Protein AF-A0A1T4WRU1-F1 (afdb_monomer_lite)

Organism: NCBI:txid48467

InterPro domains:
  IPR044054 Rv0078B-like antitoxin [PF18993] (26-72)

Secondary structure (DSSP, 8-state):
--GGGS-GGGHHHHHHHHHHHHHHHHHS-HHHHHHHHHHHHHHHHHHHHHHHHHH-TT--HHHHHHHHHHHHHHHHHHHHH-S--PPP---

Radius of gyration: 18.69 Å; chains: 1; bounding box: 49×37×39 Å

Structure (mmCIF, N/CA/C/O backbone):
data_AF-A0A1T4WRU1-F1
#
_entry.id   AF-A0A1T4WRU1-F1
#
loop_
_atom_site.group_PDB
_atom_site.id
_atom_site.type_symbol
_atom_site.label_atom_id
_atom_site.label_alt_id
_atom_site.label_comp_id
_atom_site.label_asym_id
_atom_site.label_entity_id
_atom_site.label_seq_id
_atom_site.pdbx_PDB_ins_code
_atom_site.Cartn_x
_atom_site.Cartn_y
_atom_site.Cartn_z
_atom_site.occupancy
_atom_site.B_iso_or_equiv
_atom_site.auth_seq_id
_atom_site.auth_comp_id
_atom_site.auth_asym_id
_atom_site.auth_atom_id
_atom_site.pdbx_PDB_model_num
ATOM 1 N N . MET A 1 1 ? -8.738 9.574 0.138 1.00 49.06 1 MET A N 1
ATOM 2 C CA . MET A 1 1 ? -9.706 9.281 -0.943 1.00 49.06 1 MET A CA 1
ATOM 3 C C . MET A 1 1 ? -10.702 10.423 -1.009 1.00 49.06 1 MET A C 1
ATOM 5 O O . MET A 1 1 ? -11.233 10.786 0.031 1.00 49.06 1 MET A O 1
ATOM 9 N N . ASN A 1 2 ? -10.910 11.017 -2.183 1.00 44.19 2 ASN A N 1
ATOM 10 C CA . ASN A 1 2 ? -12.013 11.953 -2.382 1.00 44.19 2 ASN A CA 1
ATOM 11 C C . ASN A 1 2 ? -13.288 11.123 -2.610 1.00 44.19 2 ASN A C 1
ATOM 13 O O . ASN A 1 2 ? -13.372 10.427 -3.619 1.00 44.19 2 ASN A O 1
ATOM 17 N N . PHE A 1 3 ? -14.220 11.131 -1.656 1.00 54.72 3 PHE A N 1
ATOM 18 C CA . PHE A 1 3 ? -15.466 10.357 -1.735 1.00 54.72 3 PHE A CA 1
ATOM 19 C C . PHE A 1 3 ? -16.586 11.098 -2.483 1.00 54.72 3 PHE A C 1
ATOM 21 O O . PHE A 1 3 ? -17.640 10.515 -2.735 1.00 54.72 3 PHE A O 1
ATOM 28 N N . ASP A 1 4 ? -16.343 12.338 -2.920 1.00 59.34 4 ASP A N 1
ATOM 29 C CA . ASP A 1 4 ? -17.311 13.123 -3.694 1.00 59.34 4 ASP A CA 1
ATOM 30 C C . ASP A 1 4 ? -17.583 12.520 -5.085 1.00 59.34 4 ASP A C 1
ATOM 32 O O . ASP A 1 4 ? -18.584 12.840 -5.724 1.00 59.34 4 ASP A O 1
ATOM 36 N N . SER A 1 5 ? -16.728 11.600 -5.545 1.00 68.88 5 SER A N 1
ATOM 37 C CA . SER A 1 5 ? -16.849 10.883 -6.819 1.00 68.88 5 SER A CA 1
ATOM 38 C C . SER A 1 5 ? -17.620 9.556 -6.735 1.00 68.88 5 SER A C 1
ATOM 40 O O . SER A 1 5 ? -17.779 8.881 -7.754 1.00 68.88 5 SER A O 1
ATOM 42 N N . VAL A 1 6 ? -18.123 9.158 -5.559 1.00 80.25 6 VAL A N 1
ATOM 43 C CA . VAL A 1 6 ? -18.888 7.909 -5.407 1.00 80.25 6 VAL A CA 1
ATOM 44 C C . VAL A 1 6 ? -20.296 8.068 -5.988 1.00 80.25 6 VAL A C 1
ATOM 46 O O . VAL A 1 6 ? -21.067 8.948 -5.583 1.00 80.25 6 VAL A O 1
ATOM 49 N N . HIS A 1 7 ? -20.655 7.168 -6.910 1.00 84.88 7 HIS A N 1
ATOM 50 C CA . HIS A 1 7 ? -21.980 7.126 -7.526 1.00 84.88 7 HIS A CA 1
ATOM 51 C C . HIS A 1 7 ? -23.089 7.085 -6.450 1.00 84.88 7 HIS A C 1
ATOM 53 O O . HIS A 1 7 ? -23.014 6.242 -5.552 1.00 84.88 7 HIS A O 1
ATOM 59 N N . PRO A 1 8 ? -24.143 7.927 -6.528 1.00 85.56 8 PRO A N 1
ATOM 60 C CA . PRO A 1 8 ? -25.151 8.056 -5.469 1.00 85.56 8 PRO A CA 1
ATOM 61 C C . PRO A 1 8 ? -25.791 6.735 -5.028 1.00 85.56 8 PRO A C 1
ATOM 63 O O . PRO A 1 8 ? -25.982 6.515 -3.837 1.00 85.56 8 PRO A O 1
ATOM 66 N N . GLY A 1 9 ? -26.052 5.826 -5.973 1.00 91.31 9 GLY A N 1
ATOM 67 C CA . GLY A 1 9 ? -26.627 4.507 -5.681 1.00 91.31 9 GLY A CA 1
ATOM 68 C C . GLY A 1 9 ? -25.714 3.555 -4.896 1.00 91.31 9 GLY A C 1
ATOM 69 O O . GLY A 1 9 ? -26.208 2.599 -4.312 1.00 91.31 9 GLY A O 1
ATOM 70 N N . LEU A 1 10 ? -24.401 3.809 -4.852 1.00 90.62 10 LEU A N 1
ATOM 71 C CA . LEU A 1 10 ? -23.435 2.989 -4.109 1.00 90.62 10 LEU A CA 1
ATOM 72 C C . LEU A 1 10 ? -23.125 3.550 -2.717 1.00 90.62 10 LEU A C 1
ATOM 74 O O . LEU A 1 10 ? -22.540 2.839 -1.903 1.00 90.62 10 LEU A O 1
ATOM 78 N N . ARG A 1 11 ? -23.525 4.795 -2.422 1.00 88.00 11 ARG A N 1
ATOM 79 C CA . ARG A 1 11 ? -23.222 5.456 -1.141 1.00 88.00 11 ARG A CA 1
ATOM 80 C C . ARG A 1 11 ? -23.646 4.633 0.077 1.00 88.00 11 ARG A C 1
ATOM 82 O O . ARG A 1 11 ? -22.790 4.424 0.925 1.00 88.00 11 ARG A O 1
ATOM 89 N N . PRO A 1 12 ? -24.863 4.050 0.140 1.00 93.25 12 PRO A N 1
ATOM 90 C CA . PRO A 1 12 ? -25.251 3.249 1.302 1.00 93.25 12 PRO A CA 1
ATOM 91 C C . PRO A 1 12 ? -24.319 2.054 1.557 1.00 93.25 12 PRO A C 1
ATOM 93 O O . PRO A 1 12 ? -24.040 1.720 2.705 1.00 93.25 12 PRO A O 1
ATOM 96 N N . MET A 1 13 ? -23.814 1.423 0.492 1.00 93.25 13 MET A N 1
ATOM 97 C CA . MET A 1 13 ? -22.870 0.309 0.595 1.00 93.25 13 MET A CA 1
ATOM 98 C C . MET A 1 13 ? -21.485 0.787 1.043 1.00 93.25 13 MET A C 1
ATOM 100 O O . MET A 1 13 ? -20.879 0.166 1.912 1.00 93.25 13 MET A O 1
ATOM 104 N N . VAL A 1 14 ? -20.985 1.890 0.475 1.00 90.56 14 VAL A N 1
ATOM 105 C CA . VAL A 1 14 ? -19.689 2.471 0.865 1.00 90.56 14 VAL A CA 1
ATOM 106 C C . VAL A 1 14 ? -19.713 2.907 2.330 1.00 90.56 14 VAL A C 1
ATOM 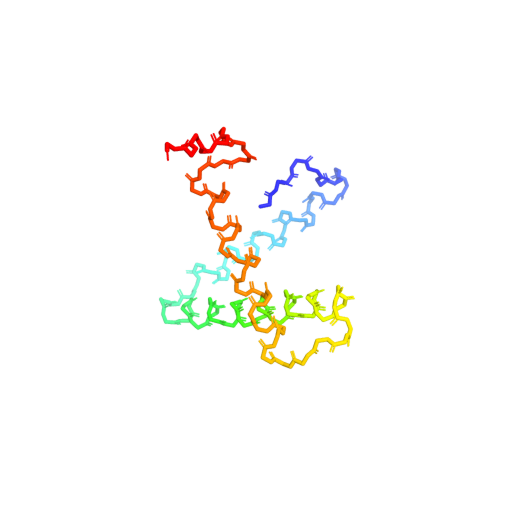108 O O . VAL A 1 14 ? -18.790 2.574 3.069 1.00 90.56 14 VAL A O 1
ATOM 111 N N . ASP A 1 15 ? -20.787 3.561 2.768 1.00 91.50 15 ASP A N 1
ATOM 112 C CA . ASP A 1 15 ? -20.960 4.000 4.154 1.00 91.50 15 ASP A CA 1
ATOM 113 C C . ASP A 1 15 ? -21.007 2.806 5.119 1.00 91.50 15 ASP A C 1
ATOM 115 O O . ASP A 1 15 ? -20.422 2.856 6.204 1.00 91.50 15 ASP A O 1
ATOM 119 N N . ALA A 1 16 ? -21.663 1.707 4.726 1.00 93.31 16 ALA A N 1
ATOM 120 C CA . ALA A 1 16 ? -21.691 0.476 5.513 1.00 93.31 16 ALA A CA 1
ATOM 121 C C . ALA A 1 16 ? -20.290 -0.141 5.657 1.00 93.31 16 ALA A C 1
ATOM 123 O O . ALA A 1 16 ? -19.863 -0.438 6.772 1.00 93.31 16 ALA A O 1
ATOM 124 N N . ILE A 1 17 ? -19.540 -0.250 4.555 1.00 92.06 17 ILE A N 1
ATOM 125 C CA . ILE A 1 17 ? -18.158 -0.753 4.566 1.00 92.06 17 ILE A CA 1
ATOM 126 C C . ILE A 1 17 ? -17.269 0.127 5.456 1.00 92.06 17 ILE A C 1
ATOM 128 O O . ILE A 1 17 ? -16.509 -0.387 6.276 1.00 92.06 17 ILE A O 1
ATOM 132 N N . GLN A 1 18 ? -17.378 1.451 5.333 1.00 90.06 18 GLN A N 1
ATOM 133 C CA . GLN A 1 18 ? -16.611 2.389 6.154 1.00 90.06 18 GLN A CA 1
ATOM 134 C C . GLN A 1 18 ? -16.960 2.273 7.638 1.00 90.06 18 GLN A C 1
ATOM 136 O O . GLN A 1 18 ? -16.062 2.249 8.482 1.00 90.06 18 GLN A O 1
ATOM 141 N N . ARG A 1 19 ? -18.252 2.174 7.974 1.00 93.62 19 ARG A N 1
ATOM 142 C CA . ARG A 1 19 ? -18.696 1.962 9.356 1.00 93.62 19 ARG A CA 1
ATOM 143 C C . ARG A 1 19 ? -18.064 0.699 9.934 1.00 93.62 19 ARG A C 1
ATOM 145 O O . ARG A 1 19 ? -17.535 0.758 11.043 1.00 93.62 19 ARG A O 1
ATOM 152 N N . ASP A 1 20 ? -18.093 -0.406 9.199 1.00 93.69 20 ASP A N 1
ATOM 153 C CA . ASP A 1 20 ? -17.542 -1.678 9.666 1.00 93.69 20 ASP A CA 1
ATOM 154 C C . ASP A 1 20 ? -16.027 -1.597 9.881 1.00 93.69 20 ASP A C 1
ATOM 156 O O . ASP A 1 20 ? -15.530 -2.071 10.903 1.00 93.69 20 ASP A O 1
ATOM 160 N N . GLN A 1 21 ? -15.296 -0.938 8.977 1.00 89.31 21 GLN A N 1
ATOM 161 C CA . GLN A 1 21 ? -13.858 -0.692 9.140 1.00 89.31 21 GLN A CA 1
ATOM 162 C C . GLN A 1 21 ? -13.563 0.130 10.403 1.00 89.31 21 GLN A C 1
ATOM 164 O O . GLN A 1 21 ? -12.686 -0.231 11.187 1.00 89.31 21 GLN A O 1
ATOM 169 N N . ILE A 1 22 ? -14.334 1.193 10.658 1.00 91.69 22 ILE A N 1
ATOM 170 C CA . ILE A 1 22 ? -14.178 2.026 11.860 1.00 91.69 22 ILE A CA 1
ATOM 171 C C . ILE A 1 22 ? -14.460 1.220 13.131 1.00 91.69 22 ILE A C 1
ATOM 173 O O . ILE A 1 22 ? -13.742 1.362 14.122 1.00 91.69 22 ILE A O 1
ATOM 177 N N . LEU A 1 23 ? -15.511 0.396 13.134 1.00 95.00 23 LEU A N 1
ATOM 178 C CA . LEU A 1 23 ? -15.863 -0.422 14.294 1.00 95.00 23 LEU A CA 1
ATOM 179 C C . LEU A 1 23 ? -14.773 -1.451 14.607 1.00 95.00 23 LEU A C 1
ATOM 181 O O . LEU A 1 23 ? -14.406 -1.579 15.773 1.00 95.00 23 LEU A O 1
ATOM 185 N N . ARG A 1 24 ? -14.207 -2.109 13.586 1.00 92.19 24 ARG A N 1
ATOM 186 C CA . ARG A 1 24 ? -13.062 -3.022 13.749 1.00 92.19 24 ARG A CA 1
ATOM 187 C C . ARG A 1 24 ? -11.841 -2.295 14.311 1.00 92.19 24 ARG A C 1
ATOM 189 O O . ARG A 1 24 ? -11.324 -2.690 15.349 1.00 92.19 24 ARG A O 1
ATOM 196 N N . ALA A 1 25 ? -11.457 -1.168 13.710 1.00 88.56 25 ALA A N 1
ATOM 197 C CA . ALA A 1 25 ? -10.292 -0.388 14.139 1.00 88.56 25 ALA A CA 1
ATOM 198 C C . ALA A 1 25 ? -10.396 0.139 15.586 1.00 88.56 25 ALA A C 1
ATOM 200 O O . ALA A 1 25 ? -9.384 0.335 16.267 1.00 88.56 25 ALA A O 1
ATOM 201 N N . ARG A 1 26 ? -11.622 0.386 16.070 1.00 92.19 26 ARG A N 1
ATOM 202 C CA . ARG A 1 26 ? -11.895 0.794 17.460 1.00 92.19 26 ARG A CA 1
ATOM 203 C C . ARG A 1 26 ? -11.760 -0.341 18.471 1.00 92.19 26 ARG A C 1
ATOM 205 O O . ARG A 1 26 ? -11.562 -0.047 19.645 1.00 92.19 26 ARG A O 1
ATOM 212 N N . GLN A 1 27 ? -11.918 -1.587 18.039 1.00 96.00 27 GLN A N 1
ATOM 213 C CA . GLN A 1 27 ? -11.804 -2.765 18.900 1.00 96.00 27 GLN A CA 1
ATOM 214 C C . GLN A 1 27 ? -10.363 -3.273 19.009 1.00 96.00 27 GLN A C 1
ATOM 216 O O . GLN A 1 27 ? -10.061 -3.993 19.953 1.00 96.00 27 GLN A O 1
ATOM 221 N N . MET A 1 28 ? -9.490 -2.869 18.085 1.00 95.50 28 MET A N 1
ATOM 222 C CA . MET A 1 28 ? -8.083 -3.263 18.072 1.00 95.50 28 MET A CA 1
ATOM 223 C C . MET A 1 28 ? -7.274 -2.613 19.192 1.00 95.50 28 MET A C 1
ATOM 225 O O . MET A 1 28 ? -7.420 -1.413 19.471 1.00 95.50 28 MET A O 1
ATOM 229 N N . THR A 1 29 ? -6.349 -3.379 19.764 1.00 97.56 29 THR A N 1
ATOM 230 C 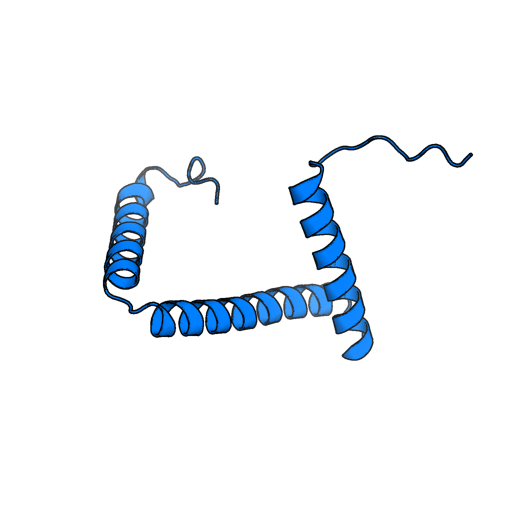CA . THR A 1 29 ? -5.286 -2.828 20.611 1.00 97.56 29 THR A CA 1
ATOM 231 C C . THR A 1 29 ? -4.288 -2.011 19.772 1.00 97.56 29 THR A C 1
ATOM 233 O O . THR A 1 29 ? -4.273 -2.100 18.538 1.00 97.56 29 THR A O 1
ATOM 236 N N . PRO A 1 30 ? -3.433 -1.183 20.401 1.00 93.62 30 PRO A N 1
ATOM 237 C CA . PRO A 1 30 ? -2.360 -0.490 19.691 1.00 93.62 30 PRO A CA 1
ATOM 238 C C . PRO A 1 30 ? -1.434 -1.430 18.905 1.00 93.62 30 PRO A C 1
ATOM 240 O O . PRO A 1 30 ? -1.038 -1.092 17.792 1.00 93.62 30 PRO A O 1
ATOM 243 N N . GLU A 1 31 ? -1.116 -2.602 19.456 1.00 96.88 31 GLU A N 1
ATOM 244 C CA .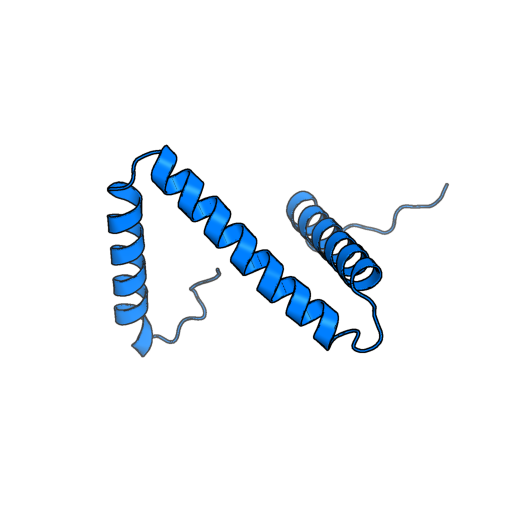 GLU A 1 31 ? -0.249 -3.607 18.834 1.00 96.88 31 GLU A CA 1
ATOM 245 C C . GLU A 1 31 ? -0.908 -4.226 17.600 1.00 96.88 31 GLU A C 1
ATOM 247 O O . GLU A 1 31 ? -0.274 -4.323 16.552 1.00 96.88 31 GLU A O 1
ATOM 252 N N . GLU A 1 32 ? -2.191 -4.581 17.694 1.00 96.19 32 GLU A N 1
ATOM 253 C CA . GLU A 1 32 ? -2.962 -5.115 16.565 1.00 96.19 32 GLU A CA 1
ATOM 254 C C . GLU A 1 32 ? -3.076 -4.086 15.440 1.00 96.19 32 GLU A C 1
ATOM 256 O O . GLU A 1 32 ? -2.853 -4.403 14.273 1.00 96.19 32 GLU A O 1
ATOM 261 N N . ARG A 1 33 ? -3.336 -2.822 15.791 1.00 91.12 33 ARG A N 1
ATOM 262 C CA . ARG A 1 33 ? -3.382 -1.727 14.817 1.00 91.12 33 ARG A CA 1
ATOM 263 C C . ARG A 1 33 ? -2.028 -1.501 14.147 1.00 91.12 33 ARG A C 1
ATOM 265 O O . ARG A 1 33 ? -1.975 -1.151 12.971 1.00 91.12 33 ARG A O 1
ATOM 272 N N . PHE A 1 34 ? -0.935 -1.648 14.893 1.00 92.81 34 PHE A N 1
ATOM 273 C CA . PHE A 1 34 ? 0.408 -1.524 14.338 1.00 92.81 34 PHE A CA 1
ATOM 274 C C . PHE A 1 34 ? 0.721 -2.672 13.374 1.00 92.81 34 PHE A C 1
ATOM 276 O O . PHE A 1 34 ? 1.235 -2.413 12.292 1.00 92.81 34 PHE A O 1
ATOM 283 N N . ALA A 1 35 ? 0.360 -3.908 13.726 1.00 95.19 35 ALA A N 1
ATOM 284 C CA . ALA A 1 35 ? 0.508 -5.060 12.841 1.00 95.19 35 ALA A CA 1
ATOM 285 C C . ALA A 1 35 ? -0.276 -4.873 11.531 1.00 95.19 35 ALA A C 1
ATOM 287 O O . ALA A 1 35 ? 0.302 -4.990 10.456 1.00 95.19 35 ALA A O 1
ATOM 288 N N . GLU A 1 36 ? -1.543 -4.454 11.606 1.00 92.81 36 GLU A N 1
ATOM 289 C CA . GLU A 1 36 ? -2.351 -4.187 10.407 1.00 92.81 36 GLU A CA 1
ATOM 290 C C . GLU A 1 36 ? -1.769 -3.049 9.552 1.00 92.81 36 GLU A C 1
ATOM 292 O O . GLU A 1 36 ? -1.828 -3.087 8.323 1.00 92.81 36 GLU A O 1
ATOM 297 N N . ALA A 1 37 ? -1.164 -2.035 10.180 1.00 89.75 37 ALA A N 1
ATOM 298 C CA . ALA A 1 37 ? -0.477 -0.978 9.445 1.00 89.75 37 ALA A CA 1
ATOM 299 C C . ALA A 1 37 ? 0.743 -1.505 8.672 1.00 89.75 37 ALA A C 1
ATOM 301 O O . ALA A 1 37 ? 0.994 -1.024 7.567 1.00 89.75 37 ALA A O 1
ATOM 302 N N . LEU A 1 38 ? 1.484 -2.472 9.223 1.00 94.31 38 LEU A N 1
ATOM 303 C CA . LEU A 1 38 ? 2.593 -3.123 8.521 1.00 94.31 38 LEU A CA 1
ATOM 304 C C . LEU A 1 38 ? 2.086 -3.971 7.351 1.00 94.31 38 LEU A C 1
ATOM 306 O O . LEU A 1 38 ? 2.575 -3.794 6.238 1.00 94.31 38 LEU A O 1
ATOM 310 N N . ASP A 1 39 ? 1.045 -4.779 7.562 1.00 95.25 39 ASP A N 1
ATOM 311 C CA . ASP A 1 39 ? 0.430 -5.583 6.496 1.00 95.25 39 ASP A CA 1
ATOM 312 C C . ASP A 1 39 ? -0.066 -4.695 5.341 1.00 95.25 39 ASP A C 1
ATOM 314 O O . ASP A 1 39 ? 0.123 -4.993 4.158 1.00 95.25 39 ASP A O 1
ATOM 318 N N . LEU A 1 40 ? -0.672 -3.550 5.675 1.00 92.00 40 LEU A N 1
ATOM 319 C CA . LEU A 1 40 ? -1.116 -2.576 4.684 1.00 92.00 40 LEU A CA 1
ATOM 320 C C . LEU A 1 40 ? 0.060 -1.938 3.933 1.00 92.00 40 LEU A C 1
ATOM 322 O O . LEU A 1 40 ? -0.062 -1.657 2.737 1.00 92.00 40 LEU A O 1
ATOM 326 N N . MET A 1 41 ? 1.180 -1.678 4.615 1.00 90.69 41 MET A N 1
ATOM 327 C CA . MET A 1 41 ? 2.386 -1.163 3.968 1.00 90.69 41 MET A CA 1
ATOM 328 C C . MET A 1 41 ? 2.939 -2.172 2.967 1.00 90.69 41 MET A C 1
ATOM 330 O O . MET A 1 41 ? 3.208 -1.775 1.834 1.00 90.69 41 MET A O 1
ATOM 334 N N . ASP A 1 42 ? 3.051 -3.443 3.343 1.00 93.94 42 ASP A N 1
ATOM 335 C CA . ASP A 1 42 ? 3.554 -4.502 2.463 1.00 93.94 42 ASP A CA 1
ATOM 336 C C . ASP A 1 42 ? 2.681 -4.636 1.212 1.00 93.94 42 ASP A C 1
ATOM 338 O O . ASP A 1 42 ? 3.182 -4.532 0.090 1.00 93.94 42 ASP A O 1
ATOM 342 N N . PHE A 1 43 ? 1.358 -4.703 1.388 1.00 94.50 43 PHE A N 1
ATOM 343 C CA . PHE A 1 43 ? 0.419 -4.714 0.266 1.00 94.50 43 PHE A CA 1
ATOM 344 C C . PHE A 1 43 ? 0.583 -3.489 -0.647 1.00 94.50 43 PHE A C 1
ATOM 346 O O . PHE A 1 43 ? 0.608 -3.603 -1.876 1.00 94.50 43 PHE A O 1
ATOM 353 N N . ALA A 1 44 ? 0.707 -2.291 -0.068 1.00 91.06 44 ALA A N 1
ATOM 354 C CA . ALA A 1 44 ? 0.895 -1.077 -0.852 1.00 91.06 44 ALA A CA 1
ATOM 355 C C . ALA A 1 44 ? 2.214 -1.108 -1.644 1.00 91.06 44 ALA A C 1
ATOM 357 O O . ALA A 1 44 ? 2.230 -0.700 -2.810 1.00 91.06 44 ALA A O 1
ATOM 358 N N . TYR A 1 45 ? 3.304 -1.591 -1.039 1.00 92.12 45 TYR A N 1
ATOM 359 C CA . TYR A 1 45 ? 4.589 -1.759 -1.716 1.00 92.12 45 TYR A CA 1
ATOM 360 C C . TYR A 1 45 ? 4.483 -2.729 -2.890 1.00 92.12 45 TYR A C 1
ATOM 362 O O . TYR A 1 45 ? 4.892 -2.354 -3.988 1.00 92.12 45 TYR A O 1
ATOM 370 N N . GLU A 1 46 ? 3.862 -3.896 -2.708 1.00 95.00 46 GLU A N 1
ATOM 371 C CA . GLU A 1 46 ? 3.664 -4.882 -3.778 1.00 95.00 46 GLU A CA 1
ATOM 372 C C . GLU A 1 46 ? 2.875 -4.305 -4.959 1.00 95.00 46 GLU A C 1
ATOM 374 O O . GLU A 1 46 ? 3.260 -4.454 -6.121 1.00 95.00 46 GLU A O 1
ATOM 379 N N . VAL A 1 47 ? 1.775 -3.595 -4.687 1.00 96.19 47 VAL A N 1
ATOM 380 C CA . VAL A 1 47 ? 0.963 -2.960 -5.738 1.00 96.19 47 VAL A CA 1
ATOM 381 C C . VAL A 1 47 ? 1.783 -1.928 -6.515 1.00 96.19 47 VAL A C 1
ATOM 383 O O . VAL A 1 47 ? 1.728 -1.884 -7.748 1.00 96.19 47 VAL A O 1
ATOM 386 N N . MET A 1 48 ? 2.554 -1.091 -5.819 1.00 94.38 48 MET A N 1
ATOM 387 C CA . MET A 1 48 ? 3.386 -0.078 -6.470 1.00 94.38 48 MET A CA 1
ATOM 388 C C . MET A 1 48 ? 4.549 -0.693 -7.251 1.00 94.38 48 MET A C 1
ATOM 390 O O . MET A 1 48 ? 4.847 -0.223 -8.350 1.00 94.38 48 MET A O 1
ATOM 394 N N . GLU A 1 49 ? 5.187 -1.730 -6.712 1.00 96.44 49 GLU A N 1
ATOM 395 C CA . GLU A 1 49 ? 6.257 -2.474 -7.374 1.00 96.44 49 GLU A CA 1
ATOM 396 C C . GLU A 1 49 ? 5.755 -3.112 -8.671 1.00 96.44 49 GLU A C 1
ATOM 398 O O . GLU A 1 49 ? 6.361 -2.921 -9.725 1.00 96.44 49 GLU A O 1
ATOM 403 N N . ASN A 1 50 ? 4.596 -3.775 -8.631 1.00 96.94 50 ASN A N 1
ATOM 404 C CA . ASN A 1 50 ? 3.949 -4.335 -9.818 1.00 96.94 50 ASN A CA 1
ATOM 405 C C . ASN A 1 50 ? 3.656 -3.262 -10.875 1.00 96.94 50 ASN A C 1
ATOM 407 O O . ASN A 1 50 ? 3.853 -3.487 -12.072 1.00 96.94 50 ASN A O 1
ATOM 411 N N . GLY A 1 51 ? 3.241 -2.069 -10.442 1.00 96.31 51 GLY A N 1
ATOM 412 C CA . GLY A 1 51 ? 3.098 -0.913 -11.324 1.00 96.31 51 GLY A CA 1
ATOM 413 C C . GLY A 1 51 ? 4.421 -0.519 -11.990 1.00 96.31 51 GLY A C 1
ATOM 414 O O . GLY A 1 51 ? 4.458 -0.329 -13.201 1.00 96.31 51 GLY A O 1
ATOM 415 N N . VAL A 1 52 ? 5.517 -0.451 -11.228 1.00 97.31 52 VAL A N 1
ATOM 416 C CA . VAL A 1 52 ? 6.857 -0.146 -11.764 1.00 97.31 52 VAL A CA 1
ATOM 417 C C . VAL A 1 52 ? 7.324 -1.218 -12.749 1.00 97.31 52 VAL A C 1
ATOM 419 O O . VAL A 1 52 ? 7.805 -0.865 -13.819 1.00 97.31 52 VAL A O 1
ATOM 422 N N . ARG A 1 53 ? 7.139 -2.507 -12.442 1.00 97.88 53 ARG A N 1
ATOM 423 C CA . ARG A 1 53 ? 7.485 -3.616 -13.352 1.00 97.88 53 ARG A CA 1
ATOM 424 C C . ARG A 1 53 ? 6.681 -3.576 -14.648 1.00 97.88 53 ARG A C 1
ATOM 426 O O . ARG A 1 53 ? 7.211 -3.863 -15.712 1.00 97.88 53 ARG A O 1
ATOM 433 N N . THR A 1 54 ? 5.412 -3.182 -14.567 1.00 97.69 54 THR A N 1
ATOM 434 C CA . THR A 1 54 ? 4.560 -3.004 -15.752 1.00 97.69 54 THR A CA 1
ATOM 435 C C . THR A 1 54 ? 5.024 -1.818 -16.605 1.00 97.69 54 THR A C 1
ATOM 437 O O . THR A 1 54 ? 5.003 -1.896 -17.830 1.00 97.69 54 THR A O 1
ATOM 440 N N . GLU A 1 55 ? 5.452 -0.724 -15.967 1.00 97.19 55 GLU A N 1
ATOM 441 C CA . GLU A 1 55 ? 6.008 0.465 -16.632 1.00 97.19 55 GLU A CA 1
ATOM 442 C C . GLU A 1 55 ? 7.415 0.213 -17.218 1.00 97.19 55 GLU A C 1
ATOM 444 O O . GLU A 1 55 ? 7.783 0.860 -18.199 1.00 97.19 55 GLU A O 1
ATOM 449 N N . HIS A 1 56 ? 8.178 -0.724 -16.641 1.00 97.00 56 HIS A N 1
ATOM 450 C CA . HIS A 1 56 ? 9.566 -1.046 -16.993 1.00 97.00 56 HIS A CA 1
ATOM 451 C C . HIS A 1 56 ? 9.811 -2.569 -17.064 1.00 97.00 56 HIS A C 1
ATOM 453 O O . HIS A 1 56 ? 10.463 -3.124 -16.173 1.00 97.00 56 HIS A O 1
ATOM 459 N N . PRO A 1 57 ? 9.303 -3.266 -18.098 1.00 97.12 57 PRO A N 1
ATOM 460 C CA . PRO A 1 57 ? 9.380 -4.729 -18.191 1.00 97.12 57 PRO A CA 1
ATOM 461 C C . PRO A 1 57 ? 10.804 -5.300 -18.242 1.00 97.12 57 PRO A C 1
ATOM 463 O O . PRO A 1 57 ? 11.018 -6.459 -17.898 1.00 97.12 57 PRO A O 1
ATOM 466 N N . GLU A 1 58 ? 11.771 -4.508 -18.702 1.00 97.75 58 GLU A N 1
ATOM 467 C CA . GLU A 1 58 ? 13.182 -4.875 -18.827 1.00 97.75 58 GLU A CA 1
ATOM 468 C C . GLU A 1 58 ? 14.006 -4.673 -17.547 1.00 97.75 58 GLU A C 1
ATOM 470 O O . GLU A 1 58 ? 15.155 -5.113 -17.495 1.00 97.75 58 GLU A O 1
ATOM 475 N N . ALA A 1 59 ? 13.446 -4.005 -16.536 1.00 97.44 59 ALA A N 1
ATOM 476 C CA . ALA A 1 59 ? 14.164 -3.689 -15.310 1.00 97.44 59 ALA A CA 1
ATOM 477 C C . ALA A 1 59 ? 14.373 -4.939 -14.442 1.00 97.44 59 ALA A C 1
ATOM 479 O O . ALA A 1 59 ? 13.452 -5.730 -14.219 1.00 97.44 59 ALA A O 1
ATOM 480 N N . ASN A 1 60 ? 15.579 -5.092 -13.898 1.00 97.69 60 ASN A N 1
ATOM 481 C CA . ASN A 1 60 ? 15.855 -6.091 -12.867 1.00 97.69 60 ASN A CA 1
ATOM 482 C C . ASN A 1 60 ? 15.344 -5.636 -11.483 1.00 97.69 60 ASN A C 1
ATOM 484 O O . ASN A 1 60 ? 14.926 -4.494 -11.297 1.00 97.69 60 ASN A O 1
ATOM 488 N N . ASP A 1 61 ? 15.396 -6.519 -10.485 1.00 96.12 61 ASP A N 1
ATOM 489 C CA . ASP A 1 61 ? 14.822 -6.257 -9.155 1.00 96.12 61 ASP A CA 1
ATOM 490 C C . ASP A 1 61 ? 15.444 -5.050 -8.430 1.00 96.12 61 ASP A C 1
ATOM 492 O O . ASP A 1 61 ? 14.743 -4.288 -7.753 1.00 96.12 61 ASP A O 1
ATOM 496 N N . GLU A 1 62 ? 16.750 -4.830 -8.596 1.00 97.38 62 GLU A N 1
ATOM 497 C CA . GLU A 1 62 ? 17.423 -3.664 -8.022 1.00 97.38 62 GLU A CA 1
ATOM 498 C C . GLU A 1 62 ? 16.951 -2.383 -8.721 1.00 97.38 62 GLU A C 1
ATOM 500 O O . GLU A 1 62 ? 16.599 -1.401 -8.066 1.00 97.38 62 GLU A O 1
ATOM 505 N N . GLU A 1 63 ? 16.862 -2.394 -10.051 1.00 97.75 63 GLU A N 1
ATOM 506 C CA . GLU A 1 63 ? 16.372 -1.259 -10.838 1.00 97.75 63 GLU A CA 1
ATOM 507 C C . GLU A 1 63 ? 14.920 -0.911 -10.491 1.00 97.75 63 GLU A C 1
ATOM 509 O O . GLU A 1 63 ? 14.606 0.262 -10.266 1.00 97.75 63 GLU A O 1
ATOM 514 N N . VAL A 1 64 ? 14.052 -1.918 -10.361 1.00 97.75 64 VAL A N 1
ATOM 515 C CA . VAL A 1 64 ? 12.661 -1.762 -9.910 1.00 97.75 64 VAL A CA 1
ATOM 516 C C . VAL A 1 64 ? 12.616 -1.099 -8.533 1.00 97.75 64 VAL A C 1
ATOM 518 O O . VAL A 1 64 ? 11.896 -0.114 -8.340 1.00 97.75 64 VAL A O 1
ATOM 521 N N . THR A 1 65 ? 13.437 -1.568 -7.592 1.00 95.81 65 THR A N 1
ATOM 522 C CA . THR A 1 65 ? 13.527 -0.994 -6.242 1.00 95.81 65 THR A CA 1
ATOM 523 C C . THR A 1 65 ? 13.943 0.480 -6.281 1.00 95.81 65 THR A C 1
ATOM 525 O O . THR A 1 65 ? 13.348 1.326 -5.602 1.00 95.81 65 THR A O 1
ATOM 528 N N . GLN A 1 66 ? 14.939 0.834 -7.097 1.00 97.19 66 GLN A N 1
ATOM 529 C CA . GLN A 1 66 ? 15.402 2.220 -7.231 1.00 97.19 66 GLN A CA 1
ATOM 530 C C . GLN A 1 66 ? 14.352 3.126 -7.891 1.00 97.19 66 GLN A C 1
ATOM 532 O O . GLN A 1 66 ? 14.130 4.261 -7.447 1.00 97.19 66 GLN A O 1
ATOM 537 N N . LEU A 1 67 ? 13.662 2.629 -8.919 1.00 97.25 67 LEU A N 1
ATOM 538 C CA . LEU A 1 67 ? 12.566 3.334 -9.585 1.00 97.25 67 LEU A CA 1
ATOM 539 C C . LEU A 1 67 ? 11.399 3.585 -8.623 1.00 97.25 67 LEU A C 1
ATOM 541 O O . LEU A 1 67 ? 10.894 4.712 -8.547 1.00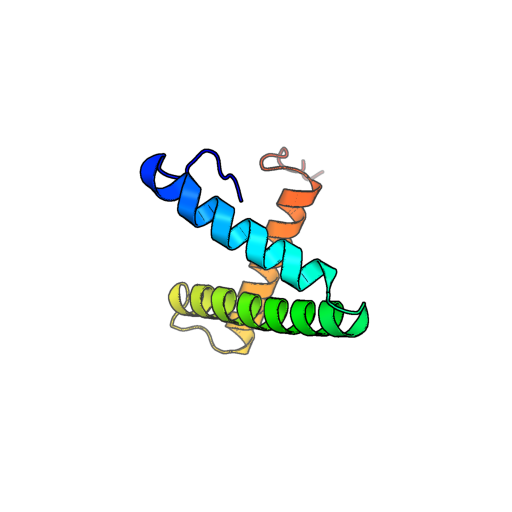 97.25 67 LEU A O 1
ATOM 545 N N . LEU A 1 68 ? 11.031 2.583 -7.822 1.00 95.62 68 LEU A N 1
ATOM 546 C CA . LEU A 1 68 ? 10.000 2.701 -6.796 1.00 95.62 68 LEU A CA 1
ATOM 547 C C . LEU A 1 68 ? 10.374 3.748 -5.738 1.00 95.62 68 LEU A C 1
ATOM 549 O O . LEU A 1 68 ? 9.589 4.661 -5.464 1.00 95.62 68 LEU A O 1
ATOM 553 N N . ARG A 1 69 ? 11.604 3.704 -5.208 1.00 93.88 69 ARG A N 1
ATOM 554 C CA . ARG A 1 69 ? 12.116 4.716 -4.261 1.00 93.88 69 ARG A CA 1
ATOM 555 C C . ARG A 1 69 ? 12.054 6.131 -4.836 1.00 93.88 69 ARG A C 1
ATOM 557 O O . ARG A 1 69 ? 11.653 7.068 -4.143 1.00 93.88 69 ARG A O 1
ATOM 564 N N . LYS A 1 70 ? 12.398 6.300 -6.116 1.00 94.38 70 LYS A N 1
ATOM 565 C CA . LYS A 1 70 ? 12.305 7.587 -6.822 1.00 94.38 70 LYS A CA 1
ATOM 566 C C . LYS A 1 70 ? 10.857 8.059 -6.993 1.00 94.38 70 LYS A C 1
ATOM 568 O O . LYS A 1 70 ? 10.594 9.259 -6.927 1.00 94.38 70 LYS A O 1
ATOM 573 N N . LYS A 1 71 ? 9.910 7.144 -7.215 1.00 91.31 71 LYS A N 1
ATOM 574 C CA . LYS A 1 71 ? 8.474 7.459 -7.305 1.00 91.31 71 LYS A CA 1
ATOM 575 C C . LYS A 1 71 ? 7.939 7.918 -5.945 1.00 91.31 71 LYS A C 1
ATOM 577 O O . LYS A 1 71 ? 7.306 8.968 -5.867 1.00 91.31 71 LYS A O 1
ATOM 582 N N . LEU A 1 72 ? 8.291 7.209 -4.873 1.00 89.62 72 LEU A N 1
ATOM 583 C CA . LEU A 1 72 ? 7.904 7.546 -3.499 1.00 89.62 72 LEU A CA 1
ATOM 584 C C . LEU A 1 72 ? 8.464 8.892 -3.032 1.00 89.62 72 LEU A C 1
ATOM 586 O O . LEU A 1 72 ? 7.732 9.682 -2.437 1.00 89.62 72 LEU A O 1
ATOM 590 N N . SER A 1 73 ? 9.728 9.201 -3.333 1.00 88.38 73 SER A N 1
ATOM 591 C CA . SER A 1 73 ? 10.313 10.496 -2.958 1.00 88.38 73 SER A CA 1
ATOM 592 C C . SER A 1 73 ? 9.614 11.672 -3.646 1.00 88.38 73 SER A C 1
ATOM 594 O O . SER A 1 73 ? 9.382 12.704 -3.020 1.00 88.38 73 SER A O 1
ATOM 596 N N . ARG A 1 74 ? 9.199 11.502 -4.909 1.00 85.69 74 ARG A N 1
ATOM 597 C CA . ARG A 1 74 ? 8.391 12.494 -5.636 1.00 85.69 74 ARG A CA 1
ATOM 598 C C . ARG A 1 74 ? 6.997 12.666 -5.036 1.00 85.69 74 ARG A C 1
ATOM 600 O O . ARG A 1 74 ? 6.507 13.791 -5.000 1.00 85.69 74 ARG A O 1
ATOM 607 N N . LEU A 1 75 ? 6.355 11.581 -4.600 1.00 83.12 75 LEU A N 1
ATOM 608 C CA . LEU A 1 75 ? 5.040 11.643 -3.954 1.00 83.12 75 LEU A CA 1
ATOM 609 C C . LEU A 1 75 ? 5.113 12.387 -2.618 1.00 83.12 75 LEU A C 1
ATOM 611 O O . LEU A 1 75 ? 4.366 13.344 -2.444 1.00 83.12 75 LEU A O 1
ATOM 615 N N . ARG A 1 76 ? 6.075 12.045 -1.750 1.00 81.38 76 ARG A N 1
ATOM 616 C CA . ARG A 1 76 ? 6.303 12.759 -0.479 1.00 81.38 76 ARG A CA 1
ATOM 617 C C . ARG A 1 76 ? 6.582 14.242 -0.703 1.00 81.38 76 ARG A C 1
ATOM 619 O O . ARG A 1 76 ? 5.953 15.093 -0.094 1.00 81.38 76 ARG A O 1
ATOM 626 N N . TYR A 1 77 ? 7.444 14.562 -1.670 1.00 75.94 77 TYR A N 1
ATOM 627 C CA . TYR A 1 77 ? 7.716 15.953 -2.033 1.00 75.94 77 TYR A CA 1
ATOM 628 C C . TYR A 1 77 ? 6.448 16.712 -2.463 1.00 75.94 77 TYR A C 1
ATOM 630 O O . TYR A 1 77 ? 6.275 17.877 -2.120 1.00 75.94 77 TYR A O 1
ATOM 638 N N . ARG A 1 78 ? 5.539 16.070 -3.205 1.00 77.31 78 ARG A N 1
ATOM 639 C CA . ARG A 1 78 ? 4.261 16.687 -3.596 1.00 77.31 78 ARG A CA 1
ATOM 640 C C . ARG A 1 78 ? 3.309 16.880 -2.419 1.00 77.31 78 ARG A C 1
ATOM 642 O O . ARG A 1 78 ? 2.563 17.853 -2.434 1.00 77.31 78 ARG A O 1
ATOM 649 N N . GLU A 1 79 ? 3.296 15.966 -1.454 1.00 73.25 79 GLU A N 1
ATOM 650 C CA . GLU A 1 79 ? 2.492 16.110 -0.234 1.00 73.25 79 GLU A CA 1
ATOM 651 C C . GLU A 1 79 ? 2.997 17.276 0.621 1.00 73.25 79 GLU A C 1
ATOM 653 O O . GLU A 1 79 ? 2.199 18.113 1.036 1.00 73.25 79 GLU A O 1
ATOM 658 N N . ASP A 1 80 ? 4.316 17.387 0.788 1.00 75.00 80 ASP A N 1
ATOM 659 C CA . ASP A 1 80 ? 4.938 18.419 1.622 1.00 75.00 80 ASP A CA 1
ATOM 660 C C . ASP A 1 80 ? 4.879 19.826 0.992 1.00 75.00 80 ASP A C 1
ATOM 662 O O . ASP A 1 80 ? 4.769 20.824 1.705 1.00 75.00 80 ASP A O 1
ATOM 666 N N . 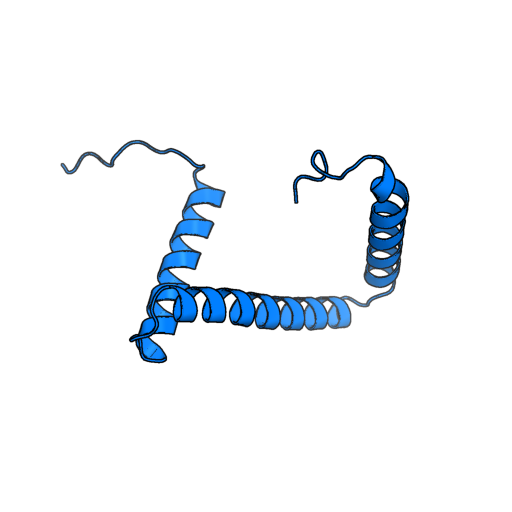TYR A 1 81 ? 4.960 19.930 -0.344 1.00 67.75 81 TYR A N 1
ATOM 667 C CA . TYR A 1 81 ? 5.150 21.211 -1.050 1.00 67.75 81 TYR A CA 1
ATOM 668 C C . TYR A 1 81 ? 4.079 21.547 -2.102 1.00 67.75 81 TYR A C 1
ATOM 670 O O . TYR A 1 81 ? 4.167 22.587 -2.759 1.00 67.75 81 TYR A O 1
ATOM 678 N N . GLY A 1 82 ? 3.059 20.704 -2.269 1.00 64.19 82 GLY A N 1
ATOM 679 C CA . GLY A 1 82 ? 1.991 20.886 -3.252 1.00 64.19 82 GLY A CA 1
ATOM 680 C C . GLY A 1 82 ? 2.344 20.437 -4.680 1.00 64.19 82 GLY A C 1
ATOM 681 O O . GLY A 1 82 ? 3.468 20.065 -5.014 1.00 64.19 82 GLY A O 1
ATOM 682 N N . LEU A 1 83 ? 1.334 20.457 -5.558 1.00 56.31 83 LEU A N 1
ATOM 683 C CA . LEU A 1 83 ? 1.397 19.995 -6.958 1.00 56.31 83 LEU A CA 1
ATOM 684 C C . LEU A 1 83 ? 2.256 20.875 -7.883 1.00 56.31 83 LEU A C 1
ATOM 686 O O . LEU A 1 83 ? 2.624 20.429 -8.969 1.00 56.31 83 LEU A O 1
ATOM 690 N N . PHE A 1 84 ? 2.544 22.112 -7.479 1.00 57.69 84 PHE A N 1
ATOM 691 C CA . PHE A 1 84 ? 3.229 23.104 -8.299 1.00 57.69 84 PHE A CA 1
ATOM 692 C C . PHE A 1 84 ? 4.159 23.942 -7.420 1.00 57.69 84 PHE A C 1
ATOM 694 O O . PHE A 1 84 ? 3.704 24.608 -6.494 1.00 57.69 84 PHE A O 1
ATOM 701 N N . SER A 1 85 ? 5.455 23.932 -7.723 1.00 55.53 85 SER A N 1
ATOM 702 C CA . SER A 1 85 ? 6.433 24.830 -7.106 1.00 55.53 85 SER A CA 1
ATOM 703 C C . SER A 1 85 ? 7.432 25.284 -8.178 1.00 55.53 85 SER A C 1
ATOM 705 O O . SER A 1 85 ? 7.804 24.468 -9.030 1.00 55.53 85 SER A O 1
ATOM 707 N N . PRO A 1 86 ? 7.800 26.580 -8.226 1.00 46.03 86 PRO A N 1
ATOM 708 C CA . PRO A 1 86 ? 8.524 27.166 -9.350 1.00 46.03 86 PRO A CA 1
ATOM 709 C C . PRO A 1 86 ? 9.922 26.551 -9.523 1.00 46.03 86 PRO A C 1
ATOM 711 O O . PRO A 1 86 ? 10.539 26.128 -8.541 1.00 46.03 86 PRO A O 1
ATOM 714 N N . PRO A 1 87 ? 10.449 26.508 -10.762 1.00 50.78 87 PRO A N 1
ATOM 715 C CA . PRO A 1 87 ? 11.769 25.953 -11.039 1.00 50.78 87 PRO A CA 1
ATOM 716 C C . PRO A 1 87 ? 12.817 26.651 -10.167 1.00 50.78 87 PRO A C 1
ATOM 718 O O . PRO A 1 87 ? 12.889 27.882 -10.143 1.00 50.78 87 PRO A O 1
ATOM 721 N N . ARG A 1 88 ? 13.631 25.869 -9.440 1.00 52.75 88 ARG A N 1
ATOM 722 C CA . ARG A 1 88 ? 14.776 26.415 -8.698 1.00 52.75 88 ARG A CA 1
ATOM 723 C C . ARG A 1 88 ? 15.644 27.179 -9.694 1.00 52.75 88 ARG A C 1
ATOM 725 O O . ARG A 1 88 ? 16.156 26.575 -10.636 1.00 52.75 88 ARG A O 1
ATOM 732 N N . LYS A 1 89 ? 15.804 28.491 -9.495 1.00 47.19 89 LYS A N 1
ATOM 733 C CA . LYS A 1 89 ? 16.844 29.248 -10.195 1.00 47.19 89 LYS A CA 1
ATOM 734 C C . LYS A 1 89 ? 18.180 28.627 -9.805 1.00 47.19 89 LYS A C 1
ATOM 736 O O . LYS A 1 89 ? 18.544 28.636 -8.632 1.00 47.19 89 LYS A O 1
ATOM 741 N N . ILE A 1 90 ? 18.846 28.040 -10.788 1.00 47.62 90 ILE A N 1
ATOM 742 C CA . ILE A 1 90 ? 20.251 27.666 -10.698 1.00 47.62 90 ILE A CA 1
ATOM 743 C C . ILE A 1 90 ? 20.998 29.005 -10.643 1.00 47.62 90 ILE A C 1
ATOM 745 O O . ILE A 1 90 ? 20.886 29.791 -11.585 1.00 47.62 90 ILE A O 1
ATOM 749 N N . LEU A 1 91 ? 21.604 29.308 -9.491 1.00 45.00 91 LEU A N 1
ATOM 750 C CA . LEU A 1 91 ? 22.566 30.403 -9.336 1.00 45.00 91 LEU A CA 1
ATOM 751 C C . LEU A 1 91 ? 23.908 29.982 -9.932 1.00 45.00 91 LEU A C 1
ATOM 753 O O . LEU A 1 91 ? 24.261 28.792 -9.755 1.00 45.00 91 LEU A O 1
#

pLDDT: mean 85.56, st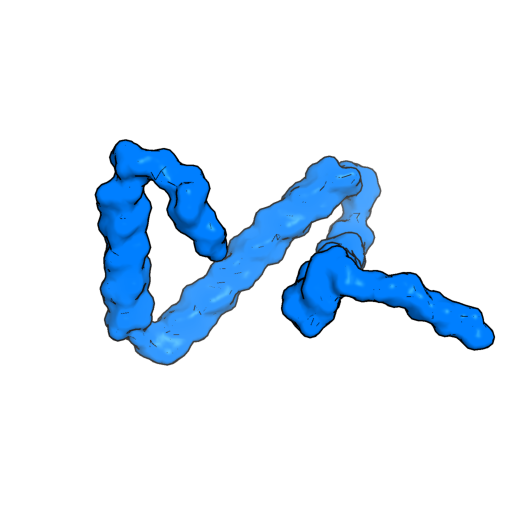d 15.69, range [44.19, 97.88]

Foldseek 3Di:
DPCVPPDPVCVVVVVVVVVVVVVVCVVDDPVRNVVVVVVVVVVVLVVLLVVLCVVPVPDDPVRSVVVSVVVVVVVVCCVVPNPDDDDPPDD

Sequence (91 aa):
MNFDSVHPGLRPMVDAIQRDQILRARQMTPEERFAEALDLMDFAYEVMENGVRTEHPEANDEEVTQLLRKKLSRLRYREDYGLFSPPRKIL